Protein AF-A0A4R5P4W2-F1 (afdb_monomer_lite)

Sequence (106 aa):
MTQADDDVRRELMALQDALVELVSPDMEIADRKHLRDLWFRARSPIKDTTLDGDEEIERMRAWTLRAFTEDAVVVAEKYHRVLNTENPQVRRDPFKGLDRAFFLAG

Structure (mmCIF, N/CA/C/O backbone):
data_AF-A0A4R5P4W2-F1
#
_entry.id   AF-A0A4R5P4W2-F1
#
loop_
_atom_site.group_PDB
_atom_site.id
_atom_site.type_symbol
_atom_site.label_atom_id
_atom_site.label_alt_id
_atom_site.label_comp_id
_atom_site.label_asym_id
_atom_site.label_entity_id
_atom_site.label_seq_id
_atom_site.pdbx_PDB_ins_code
_atom_site.Cartn_x
_atom_site.Cartn_y
_atom_site.Cartn_z
_atom_site.occupancy
_atom_site.B_iso_or_equiv
_atom_site.auth_seq_id
_atom_site.auth_comp_id
_atom_site.auth_asym_id
_atom_site.auth_atom_id
_atom_site.pdbx_PDB_model_num
ATOM 1 N N . MET A 1 1 ? 8.117 -1.312 -24.211 1.00 54.88 1 MET A N 1
ATOM 2 C CA . MET A 1 1 ? 7.441 -2.017 -23.112 1.00 54.88 1 MET A CA 1
ATOM 3 C C . MET A 1 1 ? 7.813 -3.473 -23.224 1.00 54.88 1 MET A C 1
ATOM 5 O O . MET A 1 1 ? 7.504 -4.091 -24.241 1.00 54.88 1 MET A O 1
ATOM 9 N N . THR A 1 2 ? 8.597 -3.944 -22.264 1.00 66.31 2 THR A N 1
ATOM 10 C CA . THR A 1 2 ? 9.020 -5.342 -22.154 1.00 66.31 2 THR A CA 1
ATOM 11 C C . THR A 1 2 ? 7.965 -6.137 -21.374 1.00 66.31 2 THR A C 1
ATOM 13 O O . THR A 1 2 ? 7.124 -5.557 -20.691 1.00 66.31 2 THR A O 1
ATOM 16 N N . GLN A 1 3 ? 8.001 -7.470 -21.461 1.00 66.94 3 GLN A N 1
ATOM 17 C CA . GLN A 1 3 ? 7.149 -8.344 -20.640 1.00 66.94 3 GLN A CA 1
ATOM 18 C C . GLN A 1 3 ? 7.356 -8.086 -19.133 1.00 66.94 3 GLN A C 1
ATOM 20 O O . GLN A 1 3 ? 6.399 -8.114 -18.368 1.00 66.94 3 GLN A O 1
ATOM 25 N N . ALA A 1 4 ? 8.590 -7.765 -18.725 1.00 66.56 4 ALA A N 1
ATOM 26 C CA . ALA A 1 4 ? 8.937 -7.451 -17.341 1.00 66.56 4 ALA A CA 1
ATOM 27 C C . ALA A 1 4 ? 8.263 -6.161 -16.840 1.00 66.56 4 ALA A C 1
ATOM 29 O O . ALA A 1 4 ? 7.782 -6.121 -15.707 1.00 66.56 4 ALA A O 1
ATOM 30 N N . ASP A 1 5 ? 8.157 -5.131 -17.688 1.00 68.06 5 ASP A N 1
ATOM 31 C CA . ASP A 1 5 ? 7.433 -3.898 -17.347 1.00 68.06 5 ASP A CA 1
ATOM 32 C C . ASP A 1 5 ? 5.951 -4.171 -17.061 1.00 68.06 5 ASP A C 1
ATOM 34 O O . ASP A 1 5 ? 5.361 -3.583 -16.149 1.00 68.06 5 ASP A O 1
ATOM 38 N N . ASP A 1 6 ? 5.338 -5.052 -17.854 1.00 74.62 6 ASP A N 1
ATOM 39 C CA . ASP A 1 6 ? 3.927 -5.401 -17.717 1.00 74.62 6 ASP A CA 1
ATOM 40 C C . ASP A 1 6 ? 3.662 -6.266 -16.483 1.00 74.62 6 ASP A C 1
ATOM 42 O O . ASP A 1 6 ? 2.659 -6.046 -15.797 1.00 74.62 6 ASP A O 1
ATOM 46 N N . ASP A 1 7 ? 4.582 -7.167 -16.139 1.00 75.81 7 ASP A N 1
ATOM 47 C CA . ASP A 1 7 ? 4.501 -7.975 -14.921 1.00 75.81 7 ASP A CA 1
ATOM 48 C C . ASP A 1 7 ? 4.637 -7.094 -13.664 1.00 75.81 7 ASP A C 1
ATOM 50 O O . ASP A 1 7 ? 3.769 -7.129 -12.788 1.00 75.81 7 ASP A O 1
ATOM 54 N N . VAL A 1 8 ? 5.629 -6.193 -13.618 1.00 75.06 8 VAL A N 1
ATOM 55 C CA . VAL A 1 8 ? 5.801 -5.235 -12.505 1.00 75.06 8 VAL A CA 1
ATOM 56 C C . VAL A 1 8 ? 4.593 -4.306 -12.385 1.00 75.06 8 VAL A C 1
ATOM 58 O O . VAL A 1 8 ? 4.112 -4.032 -11.281 1.00 75.06 8 VAL A O 1
ATOM 61 N N . ARG A 1 9 ? 4.058 -3.821 -13.511 1.00 75.56 9 ARG A N 1
ATOM 62 C CA . ARG A 1 9 ? 2.854 -2.981 -13.516 1.00 75.56 9 ARG A CA 1
ATOM 63 C C . ARG A 1 9 ? 1.641 -3.745 -12.989 1.00 75.56 9 ARG A C 1
ATOM 65 O O . ARG A 1 9 ? 0.871 -3.174 -12.213 1.00 75.56 9 ARG A O 1
ATOM 72 N N . ARG A 1 10 ? 1.468 -5.009 -13.382 1.00 80.25 10 ARG A N 1
ATOM 73 C CA . ARG A 1 10 ? 0.379 -5.868 -12.904 1.00 80.25 10 ARG A CA 1
ATOM 74 C C . ARG A 1 10 ? 0.485 -6.111 -11.402 1.00 80.25 10 ARG A C 1
ATOM 76 O O . ARG A 1 10 ? -0.508 -5.931 -10.700 1.00 80.25 10 ARG A O 1
ATOM 83 N N . GLU A 1 11 ? 1.667 -6.461 -10.909 1.00 80.69 11 GLU A N 1
ATOM 84 C CA . GLU A 1 11 ? 1.913 -6.678 -9.481 1.00 80.69 11 GLU A CA 1
ATOM 85 C C . GLU A 1 11 ? 1.702 -5.392 -8.658 1.00 80.69 11 GLU A C 1
ATOM 87 O O . GLU A 1 11 ? 1.103 -5.431 -7.584 1.00 80.69 11 GLU A O 1
ATOM 92 N N . LEU A 1 12 ? 2.092 -4.223 -9.180 1.00 79.56 12 LEU A N 1
ATOM 93 C CA . LEU A 1 12 ? 1.831 -2.931 -8.532 1.00 79.56 12 LEU A CA 1
ATOM 94 C C . LEU A 1 12 ? 0.338 -2.612 -8.438 1.00 79.56 12 LEU A C 1
ATOM 96 O O . LEU A 1 12 ? -0.127 -2.132 -7.402 1.00 79.56 12 LEU A O 1
ATOM 100 N N . MET A 1 13 ? -0.420 -2.858 -9.511 1.00 79.88 13 MET A N 1
ATOM 101 C CA . MET A 1 13 ? -1.875 -2.700 -9.480 1.00 79.88 13 MET A CA 1
ATOM 102 C C . MET A 1 13 ? -2.516 -3.690 -8.502 1.00 79.88 13 MET A C 1
ATOM 104 O O . MET A 1 13 ? -3.476 -3.337 -7.824 1.00 79.88 13 MET A O 1
ATOM 108 N N . ALA A 1 14 ? -1.978 -4.907 -8.402 1.00 82.94 14 ALA A N 1
ATOM 109 C CA . ALA A 1 14 ? -2.478 -5.926 -7.488 1.00 82.94 14 ALA A CA 1
ATOM 110 C C . ALA A 1 14 ? -2.247 -5.535 -6.029 1.00 82.94 14 ALA A C 1
ATOM 112 O O . ALA A 1 14 ? -3.172 -5.608 -5.225 1.00 82.94 14 ALA A O 1
ATOM 113 N N . LEU A 1 15 ? -1.050 -5.040 -5.705 1.00 83.06 15 LEU A N 1
ATOM 114 C CA . LEU A 1 15 ? -0.751 -4.490 -4.387 1.00 83.06 15 LEU A CA 1
ATOM 115 C C . LEU A 1 15 ? -1.683 -3.323 -4.056 1.00 83.06 15 LEU A C 1
ATOM 117 O O . LEU A 1 15 ? -2.212 -3.258 -2.951 1.00 83.06 15 LEU A O 1
ATOM 121 N N . GLN A 1 16 ? -1.910 -2.414 -5.006 1.00 78.44 16 GLN A N 1
ATOM 122 C CA . GLN A 1 16 ? -2.869 -1.331 -4.828 1.00 78.44 16 GLN A CA 1
ATOM 123 C C . GLN A 1 16 ? -4.250 -1.897 -4.456 1.00 78.44 16 GLN A C 1
ATOM 125 O O . GLN A 1 16 ? -4.769 -1.611 -3.375 1.00 78.44 16 GLN A O 1
ATOM 130 N N . ASP A 1 17 ? -4.830 -2.758 -5.276 1.00 80.25 17 ASP A N 1
ATOM 131 C CA . ASP A 1 17 ? -6.152 -3.307 -4.977 1.00 80.25 17 ASP A CA 1
ATOM 132 C C . ASP A 1 17 ? -6.233 -4.027 -3.633 1.00 80.25 17 ASP A C 1
ATOM 134 O O . ASP A 1 17 ? -7.192 -3.825 -2.883 1.00 80.25 17 ASP A O 1
ATOM 138 N N . ALA A 1 18 ? -5.188 -4.763 -3.274 1.00 82.19 18 ALA A N 1
ATOM 139 C CA . ALA A 1 18 ? -5.103 -5.408 -1.980 1.00 82.19 18 ALA A CA 1
ATOM 140 C C . ALA A 1 18 ? -5.073 -4.396 -0.819 1.00 82.19 18 ALA A C 1
ATOM 142 O O . ALA A 1 18 ? -5.763 -4.579 0.184 1.00 82.19 18 ALA A O 1
ATOM 143 N N . LEU A 1 19 ? -4.335 -3.289 -0.964 1.00 84.06 19 LEU A N 1
ATOM 144 C CA . LEU A 1 19 ? -4.323 -2.193 0.010 1.00 84.06 19 LEU A CA 1
ATOM 145 C C . LEU A 1 19 ? -5.710 -1.540 0.134 1.00 84.06 19 LEU A C 1
ATOM 147 O O . LEU A 1 19 ? -6.125 -1.214 1.243 1.00 84.06 19 LEU A O 1
ATOM 151 N N . VAL A 1 20 ? -6.453 -1.378 -0.966 1.00 81.38 20 VAL A N 1
ATOM 152 C CA . VAL A 1 20 ? -7.840 -0.865 -0.942 1.00 81.38 20 VAL A CA 1
ATOM 153 C C . VAL A 1 20 ? -8.758 -1.785 -0.141 1.00 81.38 20 VAL A C 1
ATOM 155 O O . VAL A 1 20 ? -9.567 -1.292 0.641 1.00 81.38 20 VAL A O 1
ATOM 158 N N . GLU A 1 21 ? -8.645 -3.099 -0.331 1.00 82.50 21 GLU A N 1
ATOM 159 C CA . GLU A 1 21 ? -9.452 -4.096 0.389 1.00 82.50 21 GLU A CA 1
ATOM 160 C C . GLU A 1 21 ? -9.071 -4.195 1.871 1.00 82.50 21 GLU A C 1
ATOM 162 O O . GLU A 1 21 ? -9.919 -4.443 2.735 1.00 82.50 21 GLU A O 1
ATOM 167 N N . LEU A 1 22 ? -7.796 -3.966 2.177 1.00 83.81 22 LEU A N 1
ATOM 168 C CA . LEU A 1 22 ? -7.285 -4.003 3.537 1.00 83.81 22 LEU A CA 1
ATOM 169 C C . LEU A 1 22 ? -7.718 -2.777 4.350 1.00 83.81 2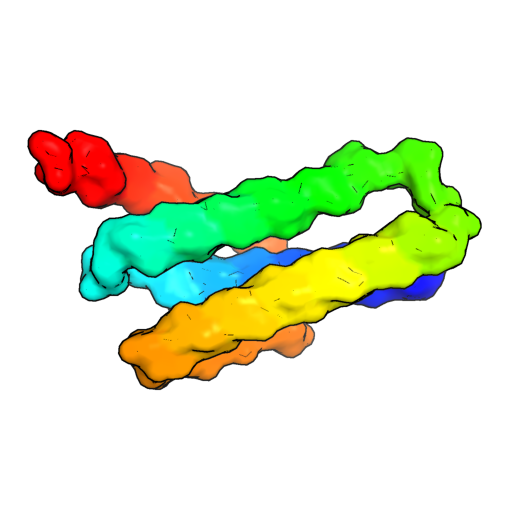2 LEU A C 1
ATOM 171 O O . LEU A 1 22 ? -8.109 -2.913 5.508 1.00 83.81 22 LEU A O 1
ATOM 175 N N . VAL A 1 23 ? -7.664 -1.588 3.754 1.00 85.56 23 VAL A N 1
ATOM 176 C CA . VAL A 1 23 ? -7.939 -0.320 4.433 1.00 85.56 23 VAL A CA 1
ATOM 177 C C . VAL A 1 23 ? -9.380 -0.258 4.952 1.00 85.56 23 VAL A C 1
ATOM 179 O O . VAL A 1 23 ? -10.346 -0.418 4.208 1.00 85.56 23 VAL A O 1
ATOM 182 N N . SER A 1 24 ? -9.544 0.039 6.245 1.00 82.38 24 SER A N 1
ATOM 183 C CA . SER A 1 24 ? -10.863 0.083 6.879 1.00 82.38 24 SER A CA 1
ATOM 184 C C . SER A 1 24 ? -10.956 1.087 8.045 1.00 82.38 24 SER A C 1
ATOM 186 O O . SER A 1 24 ? -9.942 1.383 8.687 1.00 82.38 24 SER A O 1
ATOM 188 N N . PRO A 1 25 ? -12.143 1.672 8.329 1.00 76.56 25 PRO A N 1
ATOM 189 C CA . PRO A 1 25 ? -12.314 2.680 9.386 1.00 76.56 25 PRO A CA 1
ATOM 190 C C . PRO A 1 25 ? -12.092 2.177 10.821 1.00 76.56 25 PRO A C 1
ATOM 192 O O . PRO A 1 25 ? -11.876 2.988 11.719 1.00 76.56 25 PRO A O 1
ATOM 195 N N . ASP A 1 26 ? -12.149 0.869 11.045 1.00 82.25 26 ASP A N 1
ATOM 196 C CA . ASP A 1 26 ? -11.956 0.202 12.338 1.00 82.25 26 ASP A CA 1
ATOM 197 C C . ASP A 1 26 ? -10.476 -0.057 12.681 1.00 82.25 26 ASP A C 1
ATOM 199 O O . ASP A 1 26 ? -10.157 -0.364 13.827 1.00 82.25 26 ASP A O 1
ATOM 203 N N . MET A 1 27 ? -9.566 0.119 11.720 1.00 86.56 27 MET A N 1
ATOM 204 C CA . MET A 1 27 ? -8.125 -0.044 11.929 1.00 86.56 27 MET A CA 1
ATOM 205 C C . MET A 1 27 ? -7.524 1.038 12.839 1.00 86.56 27 MET A C 1
ATOM 207 O O . MET A 1 27 ? -8.017 2.162 12.936 1.00 86.56 27 MET A O 1
ATOM 211 N N . GLU A 1 28 ? -6.383 0.750 13.453 1.00 88.69 28 GLU A N 1
ATOM 212 C CA . GLU A 1 28 ? -5.593 1.746 14.169 1.00 88.69 28 GLU A CA 1
ATOM 213 C C . GLU A 1 28 ? -5.119 2.865 13.227 1.00 88.69 28 GLU A C 1
ATOM 215 O O . GLU A 1 28 ? -4.764 2.644 12.066 1.00 88.69 28 GLU A O 1
ATOM 220 N N . ILE A 1 29 ? -5.062 4.099 13.744 1.00 85.00 29 ILE A N 1
ATOM 221 C CA . ILE A 1 29 ? -4.604 5.268 12.973 1.00 85.00 29 ILE A CA 1
ATOM 222 C C . ILE A 1 29 ? -3.186 5.048 12.427 1.00 85.00 29 ILE A C 1
ATOM 224 O O . ILE A 1 29 ? -2.911 5.456 11.299 1.00 85.00 29 ILE A O 1
ATOM 228 N N . ALA A 1 30 ? -2.302 4.420 13.209 1.00 87.81 30 ALA A N 1
ATOM 229 C CA . ALA A 1 30 ? -0.924 4.139 12.812 1.00 87.81 30 ALA A CA 1
ATOM 230 C C . ALA A 1 30 ? -0.861 3.203 11.595 1.00 87.81 30 ALA A C 1
ATOM 232 O O . ALA A 1 30 ? -0.215 3.545 10.606 1.00 87.81 30 ALA A O 1
ATOM 233 N N . ASP A 1 31 ? -1.611 2.100 11.612 1.00 89.00 31 ASP A N 1
ATOM 234 C CA . ASP A 1 31 ? -1.638 1.151 10.495 1.00 89.00 31 ASP A CA 1
ATOM 235 C C . ASP A 1 31 ? -2.257 1.775 9.248 1.00 89.00 31 ASP A C 1
ATOM 237 O O . ASP A 1 31 ? -1.728 1.630 8.149 1.00 89.00 31 ASP A O 1
ATOM 241 N N . ARG A 1 32 ? -3.331 2.561 9.396 1.00 86.94 32 ARG A N 1
ATOM 242 C CA . ARG A 1 32 ? -3.897 3.276 8.245 1.00 86.94 32 ARG A CA 1
ATOM 243 C C . ARG A 1 32 ? -2.922 4.295 7.649 1.00 86.94 32 ARG A C 1
ATOM 245 O O . ARG A 1 32 ? -2.918 4.472 6.433 1.00 86.94 32 ARG A O 1
ATOM 252 N N . LYS A 1 33 ? -2.118 4.980 8.475 1.00 87.19 33 LYS A N 1
ATOM 253 C CA . LYS A 1 33 ? -1.047 5.872 7.990 1.00 87.19 33 LYS A CA 1
ATOM 254 C C . LYS A 1 33 ? 0.021 5.068 7.249 1.00 87.19 33 LYS A C 1
ATOM 256 O O . LYS A 1 33 ? 0.409 5.461 6.157 1.00 87.19 33 LYS A O 1
ATOM 261 N N . HIS A 1 34 ? 0.420 3.921 7.789 1.00 89.19 34 HIS A N 1
ATOM 262 C CA . HIS A 1 34 ? 1.393 3.041 7.151 1.00 89.19 34 HIS A CA 1
ATOM 263 C C . HIS A 1 34 ? 0.908 2.520 5.785 1.00 89.19 34 HIS A C 1
ATOM 265 O O . HIS A 1 34 ? 1.624 2.648 4.794 1.00 89.19 34 HIS A O 1
ATOM 271 N N . LEU A 1 35 ? -0.343 2.053 5.682 1.00 87.62 35 LEU A N 1
ATOM 272 C CA . LEU A 1 35 ? -0.934 1.629 4.404 1.00 87.62 35 LEU A CA 1
ATOM 273 C C . LEU A 1 35 ? -1.043 2.779 3.395 1.00 87.62 35 LEU A C 1
ATOM 275 O O . LEU A 1 35 ? -0.846 2.576 2.197 1.00 87.62 35 LEU A O 1
ATOM 279 N N . ARG A 1 36 ? -1.331 3.999 3.868 1.00 85.19 36 ARG A N 1
ATOM 280 C CA . ARG A 1 36 ? -1.334 5.209 3.033 1.00 85.19 36 ARG A CA 1
ATOM 281 C C . ARG A 1 36 ? 0.053 5.474 2.457 1.00 85.19 36 ARG A C 1
ATOM 283 O O . ARG A 1 36 ? 0.172 5.744 1.262 1.00 85.19 36 ARG A O 1
ATOM 290 N N . ASP A 1 37 ? 1.089 5.376 3.281 1.00 88.00 37 ASP A N 1
ATOM 291 C CA . ASP A 1 37 ? 2.470 5.577 2.849 1.00 88.00 37 ASP A CA 1
ATOM 292 C C . ASP A 1 37 ? 2.897 4.519 1.825 1.00 88.00 37 ASP A C 1
ATOM 294 O O . ASP A 1 37 ? 3.470 4.878 0.794 1.00 88.00 37 ASP A O 1
ATOM 298 N N . LEU A 1 38 ? 2.556 3.244 2.050 1.00 86.69 38 LEU A N 1
ATOM 299 C CA . LEU A 1 38 ? 2.781 2.166 1.080 1.00 86.69 38 LEU A CA 1
ATOM 300 C C . LEU A 1 38 ? 2.082 2.455 -0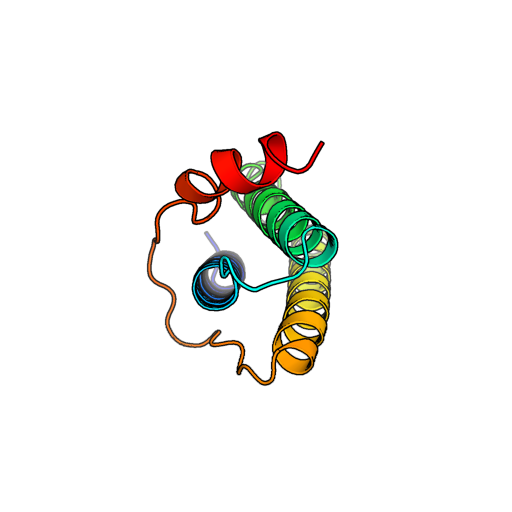.253 1.00 86.69 38 LEU A C 1
ATOM 302 O O . LEU A 1 38 ? 2.712 2.369 -1.304 1.00 86.69 38 LEU A O 1
ATOM 306 N N . TRP A 1 39 ? 0.818 2.888 -0.227 1.00 83.00 39 TRP A N 1
ATOM 307 C CA . TRP A 1 39 ? 0.065 3.243 -1.433 1.00 83.00 39 TRP A CA 1
ATOM 308 C C . TRP A 1 39 ? 0.708 4.397 -2.222 1.00 83.00 39 TRP A C 1
ATOM 310 O O . TRP A 1 39 ? 0.830 4.329 -3.449 1.00 83.00 39 TRP A O 1
ATOM 320 N N . PHE A 1 40 ? 1.164 5.458 -1.545 1.00 80.50 40 PHE A N 1
ATOM 321 C CA . PHE A 1 40 ? 1.863 6.563 -2.213 1.00 80.50 40 PHE A CA 1
ATOM 322 C C . PHE A 1 40 ? 3.226 6.146 -2.762 1.00 80.50 40 PHE A C 1
ATOM 324 O O . PHE A 1 40 ? 3.572 6.533 -3.881 1.00 80.50 40 PHE A O 1
ATOM 331 N N . ARG A 1 41 ? 3.981 5.335 -2.014 1.00 79.44 41 ARG A N 1
ATOM 332 C CA . ARG A 1 41 ? 5.278 4.813 -2.457 1.00 79.44 41 ARG A CA 1
ATOM 333 C C . ARG A 1 41 ? 5.125 3.880 -3.651 1.00 79.44 41 ARG A C 1
ATOM 335 O O . ARG A 1 41 ? 5.854 4.052 -4.618 1.00 79.44 41 ARG A O 1
ATOM 342 N N . ALA A 1 42 ? 4.123 3.001 -3.658 1.00 75.06 42 ALA A N 1
ATOM 343 C CA . ALA A 1 42 ? 3.806 2.129 -4.790 1.00 75.06 42 ALA A CA 1
ATOM 344 C C . ALA A 1 42 ? 3.378 2.908 -6.053 1.00 75.06 42 ALA A C 1
ATOM 346 O O . ALA A 1 42 ? 3.523 2.413 -7.168 1.00 75.06 42 ALA A O 1
ATOM 347 N N . ARG A 1 43 ? 2.893 4.153 -5.929 1.00 69.06 43 ARG A N 1
ATOM 348 C CA . ARG A 1 43 ? 2.597 5.016 -7.090 1.00 69.06 43 ARG A CA 1
ATOM 349 C C . ARG A 1 43 ? 3.830 5.659 -7.727 1.00 69.06 43 ARG A C 1
ATOM 351 O O . ARG A 1 43 ? 3.738 6.072 -8.882 1.00 69.06 43 ARG A O 1
ATOM 358 N N . SER A 1 44 ? 4.945 5.785 -7.007 1.00 65.06 44 SER A N 1
ATOM 359 C CA . SER A 1 44 ? 6.147 6.470 -7.509 1.00 65.06 44 SER A CA 1
ATOM 360 C C . SER A 1 44 ? 6.861 5.704 -8.637 1.00 65.06 44 SER A C 1
ATOM 362 O O . SER A 1 44 ? 7.138 6.331 -9.658 1.00 65.06 44 SER A O 1
ATOM 364 N N . PRO A 1 45 ? 7.080 4.372 -8.546 1.00 57.16 45 PRO A N 1
ATOM 365 C CA . PRO A 1 45 ? 7.691 3.580 -9.619 1.00 57.16 45 PRO A CA 1
ATOM 366 C C . PRO A 1 45 ? 6.927 3.627 -10.947 1.00 57.16 45 PRO A C 1
ATOM 368 O O . PRO A 1 45 ? 7.524 3.465 -12.000 1.00 57.16 45 PRO A O 1
ATOM 371 N N . ILE A 1 46 ? 5.613 3.877 -10.908 1.00 53.31 46 ILE A N 1
ATOM 372 C CA . ILE A 1 46 ? 4.745 3.921 -12.097 1.00 53.31 46 ILE A CA 1
ATOM 373 C C . ILE A 1 46 ? 4.971 5.195 -12.926 1.00 53.31 46 ILE A C 1
ATOM 375 O O . ILE A 1 46 ? 4.696 5.208 -14.124 1.00 53.31 46 ILE A O 1
ATOM 379 N N . LYS A 1 47 ? 5.418 6.291 -12.299 1.00 52.38 47 LYS A N 1
ATOM 380 C CA . LYS A 1 47 ? 5.520 7.599 -12.966 1.00 52.38 47 LYS A CA 1
ATOM 381 C C . LYS A 1 47 ? 6.868 7.857 -13.624 1.00 52.38 47 LYS A C 1
ATOM 383 O O . LYS A 1 47 ? 6.929 8.727 -14.487 1.00 52.38 47 LYS A O 1
ATOM 388 N N . ASP A 1 48 ? 7.912 7.142 -13.218 1.00 55.97 48 ASP A N 1
ATOM 389 C CA . ASP A 1 48 ? 9.263 7.360 -13.724 1.00 55.97 48 ASP A CA 1
ATOM 390 C C . ASP A 1 48 ? 9.668 6.235 -14.683 1.00 55.97 48 ASP A C 1
ATOM 392 O O . ASP A 1 48 ? 10.389 5.303 -14.328 1.00 55.97 48 ASP A O 1
ATOM 396 N N . THR A 1 49 ? 9.143 6.315 -15.908 1.00 56.44 49 THR A N 1
ATOM 397 C CA . THR A 1 49 ? 9.465 5.422 -17.037 1.00 56.44 49 THR A CA 1
ATOM 398 C C . THR A 1 49 ? 10.747 5.844 -17.764 1.00 56.44 49 THR A C 1
ATOM 400 O O . THR A 1 49 ? 11.035 5.378 -18.863 1.00 56.44 49 THR A O 1
ATOM 403 N N . THR A 1 50 ? 11.507 6.791 -17.204 1.00 57.00 50 THR A N 1
ATOM 404 C CA . THR A 1 50 ? 12.666 7.410 -17.871 1.00 57.00 50 THR A CA 1
ATOM 405 C C . THR A 1 50 ? 13.829 6.428 -18.057 1.00 57.00 50 THR A C 1
ATOM 407 O O . THR A 1 50 ? 14.711 6.674 -18.874 1.00 57.00 50 THR A O 1
ATOM 410 N N . LEU A 1 51 ? 13.825 5.313 -17.318 1.00 58.44 51 LEU A N 1
ATOM 411 C CA . LEU A 1 51 ? 14.906 4.325 -17.258 1.00 58.44 51 LEU A CA 1
ATOM 412 C C . LEU A 1 51 ? 14.421 2.889 -17.551 1.00 58.44 51 LEU A C 1
ATOM 414 O O . LEU A 1 51 ? 15.012 1.922 -17.077 1.00 58.44 51 LEU A O 1
ATOM 418 N N . ASP A 1 52 ? 13.319 2.741 -18.292 1.00 65.62 52 ASP A N 1
ATOM 419 C CA . ASP A 1 52 ? 12.803 1.423 -18.685 1.00 65.62 52 ASP A CA 1
ATOM 420 C C . ASP A 1 52 ? 13.813 0.702 -19.607 1.00 65.62 52 ASP A C 1
ATOM 422 O O . ASP A 1 52 ? 14.300 1.286 -20.580 1.00 65.62 52 ASP A O 1
ATOM 426 N N . GLY A 1 53 ? 14.131 -0.563 -19.302 1.00 62.34 53 GLY A N 1
ATOM 427 C CA . GLY A 1 53 ? 15.131 -1.375 -20.014 1.00 62.34 53 GLY A CA 1
ATOM 428 C C . GLY A 1 53 ? 16.501 -1.509 -19.331 1.00 62.34 53 GLY A C 1
ATOM 429 O O . GLY A 1 53 ? 17.381 -2.167 -19.884 1.00 62.34 53 GLY A O 1
ATOM 430 N N . ASP A 1 54 ? 16.696 -0.914 -18.149 1.00 75.56 54 ASP A N 1
ATOM 431 C CA . ASP A 1 54 ? 17.861 -1.163 -17.290 1.00 75.56 54 ASP A CA 1
ATOM 432 C C . ASP A 1 54 ? 17.570 -2.315 -16.303 1.00 75.56 54 ASP A C 1
ATOM 434 O O . ASP A 1 54 ? 16.734 -2.197 -15.402 1.00 75.56 54 ASP A O 1
ATOM 438 N N . GLU A 1 55 ? 18.286 -3.435 -16.453 1.00 75.56 55 GLU A N 1
ATOM 439 C CA . GLU A 1 55 ? 18.115 -4.647 -15.635 1.00 75.56 55 GLU A CA 1
ATOM 440 C C . GLU A 1 55 ? 18.364 -4.434 -14.128 1.00 75.56 55 GLU A C 1
ATOM 442 O O . GLU A 1 55 ? 17.869 -5.199 -13.291 1.00 75.56 55 GLU A O 1
ATOM 447 N N . GLU A 1 56 ? 19.180 -3.453 -13.736 1.00 77.38 56 GLU A N 1
ATOM 448 C CA . GLU A 1 56 ? 19.408 -3.125 -12.325 1.00 77.38 56 GLU A CA 1
ATOM 449 C C . GLU A 1 56 ? 18.186 -2.418 -11.732 1.00 77.38 56 GLU A C 1
ATOM 451 O O . GLU A 1 56 ? 17.733 -2.749 -10.631 1.00 77.38 56 GLU A O 1
ATOM 456 N N . ILE A 1 57 ? 17.594 -1.508 -12.502 1.00 73.50 57 ILE A N 1
ATOM 457 C CA . ILE A 1 57 ? 16.401 -0.759 -12.105 1.00 73.50 57 ILE A CA 1
ATOM 458 C C . ILE A 1 57 ? 15.181 -1.674 -12.057 1.00 73.50 57 ILE A C 1
ATOM 460 O O . ILE A 1 57 ? 14.402 -1.599 -11.104 1.00 73.50 57 ILE A O 1
ATOM 464 N N . GLU A 1 58 ? 15.035 -2.585 -13.017 1.00 73.06 58 GLU A N 1
ATOM 465 C CA . GLU A 1 58 ? 13.978 -3.601 -13.003 1.00 73.06 58 GLU A CA 1
ATOM 466 C C . GLU A 1 58 ? 14.084 -4.513 -11.769 1.00 73.06 58 GLU A C 1
ATOM 468 O O . GLU A 1 58 ? 13.091 -4.720 -11.063 1.00 73.06 58 GLU A O 1
ATOM 473 N N . ARG A 1 59 ? 15.294 -4.975 -11.418 1.00 77.31 59 ARG A N 1
ATOM 474 C CA . ARG A 1 59 ? 15.521 -5.754 -10.185 1.00 77.31 59 ARG A CA 1
ATOM 475 C C . ARG A 1 59 ? 15.197 -4.961 -8.923 1.00 77.31 59 ARG A C 1
ATOM 477 O O . ARG A 1 59 ? 14.568 -5.496 -8.009 1.00 77.31 59 ARG A O 1
ATOM 484 N N . MET A 1 60 ? 15.596 -3.694 -8.866 1.00 78.94 60 MET A N 1
ATOM 485 C CA . MET A 1 60 ? 15.308 -2.829 -7.723 1.00 78.94 60 MET A CA 1
ATOM 486 C C . MET A 1 60 ? 13.802 -2.565 -7.573 1.00 78.94 60 MET A C 1
ATOM 488 O O . MET A 1 60 ? 13.287 -2.582 -6.451 1.00 78.94 60 MET A O 1
ATOM 492 N N . ARG A 1 61 ? 13.076 -2.379 -8.685 1.00 76.19 61 ARG A N 1
ATOM 493 C CA . ARG A 1 61 ? 11.609 -2.246 -8.702 1.00 76.19 61 ARG A CA 1
ATOM 494 C C . ARG A 1 61 ? 10.937 -3.515 -8.171 1.00 76.19 61 ARG A C 1
ATOM 496 O O . ARG A 1 61 ? 10.112 -3.408 -7.266 1.00 76.19 61 ARG A O 1
ATOM 503 N N . ALA A 1 62 ? 11.335 -4.692 -8.656 1.00 79.00 62 ALA A N 1
ATOM 504 C CA . ALA A 1 62 ? 10.798 -5.973 -8.192 1.00 79.00 62 ALA A CA 1
ATOM 505 C C . ALA A 1 62 ? 11.063 -6.213 -6.694 1.00 79.00 62 ALA A C 1
ATOM 507 O O . ALA A 1 62 ? 10.165 -6.610 -5.952 1.00 79.00 62 ALA A O 1
ATOM 508 N N . TRP A 1 63 ? 12.274 -5.909 -6.213 1.00 82.62 63 TRP A N 1
ATOM 509 C CA . TRP A 1 63 ? 12.607 -6.039 -4.791 1.00 82.62 63 TRP A CA 1
ATOM 510 C C . TRP A 1 63 ? 11.789 -5.085 -3.914 1.00 82.62 63 TRP A C 1
ATOM 512 O O . TRP A 1 63 ? 11.251 -5.488 -2.884 1.00 82.62 63 TRP A O 1
ATOM 522 N N . THR A 1 64 ? 11.637 -3.836 -4.355 1.00 82.12 64 THR A N 1
ATOM 523 C CA . THR A 1 64 ? 10.824 -2.827 -3.662 1.00 82.12 64 THR A CA 1
ATOM 524 C C . THR A 1 64 ? 9.356 -3.252 -3.584 1.00 82.12 64 THR A C 1
ATOM 526 O O . THR A 1 64 ? 8.723 -3.125 -2.538 1.00 82.12 64 THR A O 1
ATOM 529 N N . LEU A 1 65 ? 8.818 -3.794 -4.677 1.00 81.31 65 LEU A N 1
ATOM 530 C CA . LEU A 1 65 ? 7.444 -4.278 -4.744 1.00 81.31 65 LEU A CA 1
ATOM 531 C C . LEU A 1 65 ? 7.202 -5.466 -3.814 1.00 81.31 65 LEU A C 1
ATOM 533 O O . LEU A 1 65 ? 6.199 -5.505 -3.096 1.00 81.31 65 LEU A O 1
ATOM 537 N N . ARG A 1 66 ? 8.155 -6.398 -3.768 1.00 84.06 66 ARG A N 1
ATOM 538 C CA . ARG A 1 66 ? 8.129 -7.506 -2.819 1.00 84.06 66 ARG A CA 1
ATOM 539 C C . ARG A 1 66 ? 8.137 -7.008 -1.374 1.00 84.06 66 ARG A C 1
ATOM 541 O O . ARG A 1 66 ? 7.290 -7.442 -0.602 1.00 84.06 66 ARG A O 1
ATOM 548 N N . ALA A 1 67 ? 9.017 -6.066 -1.034 1.00 86.88 67 ALA A N 1
ATOM 549 C CA . ALA A 1 67 ? 9.079 -5.492 0.310 1.00 86.88 67 ALA A CA 1
ATOM 550 C C . ALA A 1 67 ? 7.752 -4.821 0.711 1.00 86.88 67 ALA A C 1
ATOM 552 O O . ALA A 1 67 ? 7.241 -5.064 1.799 1.00 86.88 67 ALA A O 1
ATOM 553 N N . PHE A 1 68 ? 7.134 -4.043 -0.186 1.00 87.62 68 PHE A N 1
ATOM 554 C CA . PHE A 1 68 ? 5.825 -3.439 0.090 1.00 87.62 68 PHE A CA 1
ATOM 555 C C . PHE A 1 68 ? 4.707 -4.473 0.245 1.00 87.62 68 PHE A C 1
ATOM 557 O O . PHE A 1 68 ? 3.781 -4.261 1.027 1.00 87.62 68 PHE A O 1
ATOM 564 N N . THR A 1 69 ? 4.779 -5.578 -0.499 1.00 86.31 69 THR A N 1
ATOM 565 C CA . THR A 1 69 ? 3.817 -6.679 -0.381 1.00 86.31 69 THR A CA 1
ATOM 566 C C . THR A 1 69 ? 3.969 -7.386 0.962 1.00 86.31 69 THR A C 1
ATOM 568 O O . THR A 1 69 ? 2.969 -7.615 1.635 1.00 86.31 69 THR A O 1
ATOM 571 N N . GLU A 1 70 ? 5.200 -7.674 1.386 1.00 89.69 70 GLU A N 1
ATOM 572 C CA . GLU A 1 70 ? 5.494 -8.265 2.697 1.00 89.69 70 GLU A CA 1
ATOM 573 C C . GLU A 1 70 ? 5.009 -7.351 3.842 1.00 89.69 70 GLU A C 1
ATOM 575 O O . GLU A 1 70 ? 4.310 -7.825 4.738 1.00 89.69 70 GLU A O 1
ATOM 580 N N . ASP A 1 71 ? 5.248 -6.035 3.762 1.00 89.75 71 ASP A N 1
ATOM 581 C CA . ASP A 1 71 ? 4.725 -5.058 4.734 1.00 89.75 71 ASP A CA 1
ATOM 582 C C . ASP A 1 71 ? 3.183 -5.066 4.790 1.00 89.75 71 ASP A C 1
ATOM 584 O O . ASP A 1 71 ? 2.580 -5.080 5.868 1.00 89.75 71 ASP A O 1
ATOM 588 N N . ALA A 1 72 ? 2.517 -5.095 3.631 1.00 88.25 72 ALA A N 1
ATOM 589 C CA . ALA A 1 72 ? 1.058 -5.145 3.560 1.00 88.25 72 ALA A CA 1
ATOM 590 C C . ALA A 1 72 ? 0.484 -6.457 4.128 1.00 88.25 72 ALA A C 1
ATOM 592 O O . ALA A 1 72 ? -0.576 -6.432 4.759 1.00 88.25 72 ALA A O 1
ATOM 593 N N . VAL A 1 73 ? 1.182 -7.586 3.947 1.00 90.62 73 VAL A N 1
ATOM 594 C CA . VAL A 1 73 ? 0.809 -8.885 4.532 1.00 90.62 73 VAL A CA 1
ATOM 595 C C . VAL A 1 73 ? 0.852 -8.825 6.057 1.00 90.62 73 VAL A C 1
ATOM 597 O O . VAL A 1 73 ? -0.117 -9.238 6.688 1.00 90.62 73 VAL A O 1
ATOM 600 N N . VAL A 1 74 ? 1.895 -8.240 6.654 1.00 92.00 74 VAL A N 1
ATOM 601 C CA . VAL A 1 74 ? 2.000 -8.099 8.120 1.00 92.00 74 VAL A CA 1
ATOM 602 C C . VAL A 1 74 ? 0.805 -7.329 8.691 1.00 92.00 74 VAL A C 1
ATOM 604 O O . VAL A 1 74 ? 0.232 -7.711 9.716 1.00 92.00 74 VAL A O 1
ATOM 607 N N . VAL A 1 75 ? 0.376 -6.260 8.013 1.00 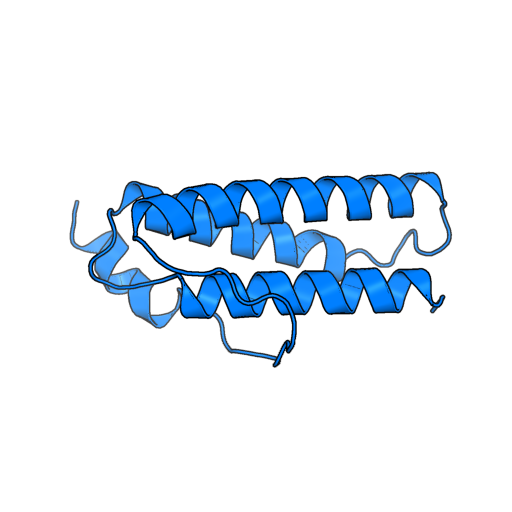90.88 75 VAL A N 1
ATOM 608 C CA . VAL A 1 75 ? -0.829 -5.527 8.420 1.00 90.88 75 VAL A CA 1
ATOM 609 C C . VAL A 1 75 ? -2.082 -6.381 8.211 1.00 90.88 75 VAL A C 1
ATOM 611 O O . VAL A 1 75 ? -2.924 -6.431 9.101 1.00 90.88 75 VAL A O 1
ATOM 614 N N . ALA A 1 76 ? -2.225 -7.077 7.083 1.00 89.56 76 ALA A N 1
ATOM 615 C CA . ALA A 1 76 ? -3.374 -7.951 6.836 1.00 89.56 76 ALA A CA 1
ATOM 616 C C . ALA A 1 76 ? -3.527 -9.033 7.918 1.00 89.56 76 ALA A C 1
ATOM 618 O O . ALA A 1 76 ? -4.627 -9.220 8.448 1.00 89.56 76 ALA A O 1
ATOM 619 N N . GLU A 1 77 ? -2.423 -9.664 8.317 1.00 91.69 77 GLU A N 1
ATOM 620 C CA . GLU A 1 77 ? -2.379 -10.664 9.384 1.00 91.69 77 GLU A CA 1
ATOM 621 C C . GLU A 1 77 ? -2.826 -10.094 10.733 1.00 91.69 77 GLU A C 1
ATOM 623 O O . GLU A 1 77 ? -3.642 -10.722 11.413 1.00 91.69 77 GLU A O 1
ATOM 628 N N . LYS A 1 78 ? -2.380 -8.877 11.089 1.00 93.00 78 LYS A N 1
ATOM 629 C CA . LYS A 1 78 ? -2.806 -8.179 12.319 1.00 93.00 78 LYS A CA 1
ATOM 630 C C . LYS A 1 78 ? -4.330 -8.040 12.415 1.00 93.00 78 LYS A C 1
ATOM 632 O O . LYS A 1 78 ? -4.874 -8.096 13.515 1.00 93.00 78 LYS A O 1
ATOM 637 N N . TYR A 1 79 ? -5.016 -7.882 11.283 1.00 89.50 79 TYR A N 1
ATOM 638 C CA . TYR A 1 79 ? -6.476 -7.743 11.215 1.00 89.50 79 TYR A CA 1
ATOM 639 C C . TYR A 1 79 ? -7.202 -9.026 10.781 1.00 89.50 79 TYR A C 1
ATOM 641 O O . TYR A 1 79 ? -8.397 -8.969 10.491 1.00 89.50 79 TYR A O 1
ATOM 649 N N . HIS A 1 80 ? -6.514 -10.174 10.741 1.00 90.00 80 HIS A N 1
ATOM 650 C CA . HIS A 1 80 ? -7.057 -11.465 10.294 1.00 90.00 80 HIS A CA 1
ATOM 651 C C . HIS A 1 80 ? -7.682 -11.423 8.886 1.00 90.00 80 HIS A C 1
ATOM 653 O O . HIS A 1 80 ? -8.709 -12.056 8.624 1.00 90.00 80 HIS A O 1
ATOM 659 N N . ARG A 1 81 ? -7.073 -10.660 7.974 1.00 85.75 81 ARG A N 1
ATOM 660 C CA . ARG A 1 81 ? -7.498 -10.527 6.574 1.00 85.75 81 ARG A CA 1
ATOM 661 C C . ARG A 1 81 ? -6.490 -11.194 5.642 1.00 85.75 81 ARG A C 1
ATOM 663 O O . ARG A 1 81 ? -5.317 -11.331 5.972 1.00 85.75 81 ARG A O 1
ATOM 670 N N . VAL A 1 82 ? -6.960 -11.591 4.463 1.00 85.19 82 VAL A N 1
ATOM 671 C CA . VAL A 1 82 ? -6.113 -12.131 3.392 1.00 85.19 82 VAL A CA 1
ATOM 672 C C . VAL A 1 82 ? -5.855 -11.028 2.374 1.00 85.19 82 VAL A C 1
ATOM 674 O O . VAL A 1 82 ? -6.793 -10.371 1.925 1.00 85.19 82 VAL A O 1
ATOM 677 N N . LEU A 1 83 ? -4.586 -10.827 2.021 1.00 82.19 83 LEU A N 1
ATOM 678 C CA . LEU A 1 83 ? -4.178 -9.873 0.996 1.00 82.19 83 LEU A CA 1
ATOM 679 C C . LEU A 1 83 ?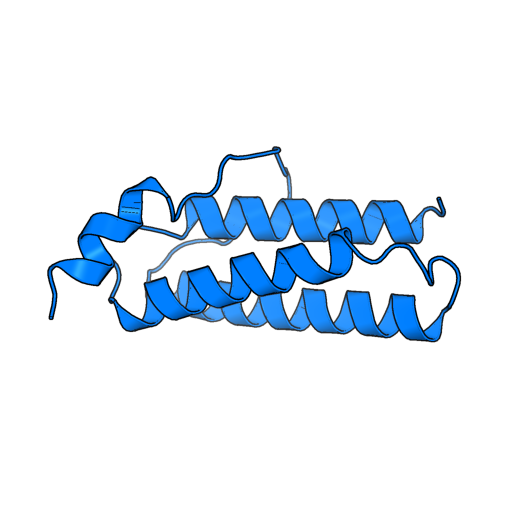 -4.420 -10.488 -0.394 1.00 82.19 83 LEU A C 1
ATOM 681 O O . LEU A 1 83 ? -3.793 -11.484 -0.746 1.00 82.19 83 LEU A O 1
ATOM 685 N N . ASN A 1 84 ? -5.337 -9.921 -1.177 1.00 80.06 84 ASN A N 1
ATOM 686 C CA . ASN A 1 84 ? -5.668 -10.418 -2.513 1.00 80.06 84 ASN A CA 1
ATOM 687 C C . ASN A 1 84 ? -4.827 -9.719 -3.592 1.00 80.06 84 ASN A C 1
ATOM 689 O O . ASN A 1 84 ? -5.075 -8.560 -3.913 1.00 80.06 84 ASN A O 1
ATOM 693 N N . THR A 1 85 ? -3.864 -10.433 -4.176 1.00 75.62 85 THR A N 1
ATOM 694 C CA . THR A 1 85 ? -2.935 -9.897 -5.187 1.00 75.62 85 THR A CA 1
ATOM 695 C C . THR A 1 85 ? -3.123 -10.505 -6.586 1.00 75.62 85 THR A C 1
ATOM 697 O O . THR A 1 85 ? -2.291 -10.313 -7.470 1.00 75.62 85 THR A O 1
ATOM 700 N N . GLU A 1 86 ? -4.210 -11.239 -6.832 1.00 73.38 86 GLU A N 1
ATOM 701 C CA . GLU A 1 86 ? -4.345 -12.031 -8.066 1.00 73.38 86 GLU A CA 1
ATOM 702 C C . GLU A 1 86 ? -5.053 -11.284 -9.210 1.00 73.38 86 GLU A C 1
ATOM 704 O O . GLU A 1 86 ? -4.709 -11.465 -10.384 1.00 73.38 86 GLU A O 1
ATOM 709 N N . ASN A 1 87 ? -6.032 -10.429 -8.883 1.00 70.62 87 ASN A N 1
ATOM 710 C CA . ASN A 1 87 ? -6.936 -9.804 -9.857 1.00 70.62 87 ASN A CA 1
ATOM 711 C C . ASN A 1 87 ? -7.043 -8.281 -9.674 1.00 70.62 87 ASN A C 1
ATOM 713 O O . ASN A 1 87 ? -8.054 -7.793 -9.163 1.00 70.62 87 ASN A O 1
ATOM 717 N N . PRO A 1 88 ? -6.027 -7.521 -10.117 1.00 66.62 88 PRO A N 1
ATOM 718 C CA . PRO A 1 88 ? -6.058 -6.072 -10.039 1.00 66.62 88 PRO A CA 1
ATOM 719 C C . PRO A 1 88 ? -7.136 -5.453 -10.928 1.00 66.62 88 PRO A C 1
ATOM 721 O O . PRO A 1 88 ? -7.235 -5.732 -12.124 1.00 66.62 88 PRO A O 1
ATOM 724 N N . GLN A 1 89 ? -7.887 -4.527 -10.358 1.00 64.38 89 GLN A N 1
ATOM 725 C CA . GLN A 1 89 ? -8.695 -3.537 -11.046 1.00 64.38 89 GLN A CA 1
ATOM 726 C C . GLN A 1 89 ? -8.085 -2.153 -10.812 1.00 64.38 89 GLN A C 1
ATOM 728 O O . GLN A 1 89 ? -7.401 -1.894 -9.833 1.00 64.38 89 GLN A O 1
ATOM 733 N N . VAL A 1 90 ? -8.325 -1.205 -11.714 1.00 60.81 90 VAL A N 1
ATOM 734 C CA . VAL A 1 90 ? -7.925 0.182 -11.446 1.00 60.81 90 VAL A CA 1
ATOM 735 C C . VAL A 1 90 ? -8.935 0.783 -10.466 1.00 60.81 90 VAL A C 1
ATOM 737 O O . VAL A 1 90 ? -9.978 1.298 -10.880 1.00 60.81 90 VAL A O 1
ATOM 740 N N . ARG A 1 91 ? -8.658 0.702 -9.160 1.00 67.12 91 ARG A N 1
ATOM 741 C CA . ARG A 1 91 ? -9.521 1.274 -8.115 1.00 67.12 91 ARG A CA 1
ATOM 742 C C . ARG A 1 91 ? -9.101 2.694 -7.730 1.00 67.12 91 ARG A C 1
ATOM 744 O O . ARG A 1 91 ? -7.949 3.111 -7.848 1.00 67.12 91 ARG A O 1
ATOM 751 N N . ARG A 1 92 ? -10.090 3.495 -7.318 1.00 69.62 92 ARG A N 1
ATOM 752 C CA . ARG A 1 92 ? -9.865 4.869 -6.839 1.00 69.62 92 ARG A CA 1
ATOM 753 C C . ARG A 1 92 ? -9.121 4.837 -5.503 1.00 69.62 92 ARG A C 1
ATOM 755 O O . ARG A 1 92 ? -9.276 3.897 -4.739 1.00 69.62 92 ARG A O 1
ATOM 762 N N . ASP A 1 93 ? -8.376 5.905 -5.224 1.00 74.19 93 ASP A N 1
ATOM 763 C CA . ASP A 1 93 ? -7.646 6.096 -3.966 1.00 74.19 93 ASP A CA 1
ATOM 764 C C . ASP A 1 93 ? -8.564 5.872 -2.738 1.00 74.19 93 ASP A C 1
ATOM 766 O O . ASP A 1 93 ? -9.501 6.662 -2.545 1.00 74.19 93 ASP A O 1
ATOM 770 N N . PRO A 1 94 ? -8.317 4.829 -1.916 1.00 71.88 94 PRO A N 1
ATOM 771 C CA . PRO A 1 94 ? -9.182 4.473 -0.791 1.00 71.88 94 PRO A CA 1
ATOM 772 C C . PRO A 1 94 ? -9.060 5.471 0.371 1.00 71.88 94 PRO A C 1
ATOM 774 O O . PRO A 1 94 ? -9.960 5.576 1.206 1.00 71.88 94 PRO A O 1
ATOM 777 N N .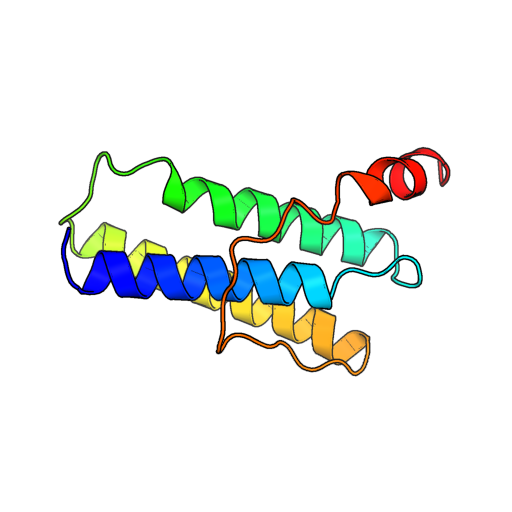 PHE A 1 95 ? -7.985 6.263 0.414 1.00 76.25 95 PHE A N 1
ATOM 778 C CA . PHE A 1 95 ? -7.711 7.199 1.502 1.00 76.25 95 PHE A CA 1
ATOM 779 C C . PHE A 1 95 ? -8.434 8.537 1.337 1.00 76.25 95 PHE A C 1
ATOM 781 O O . PHE A 1 95 ? -8.678 9.217 2.332 1.00 76.25 95 PHE A O 1
ATOM 788 N N . LYS A 1 96 ? -8.874 8.888 0.120 1.00 74.56 96 LYS A N 1
ATOM 789 C CA . LYS A 1 96 ? -9.578 10.154 -0.159 1.00 74.56 96 LYS A CA 1
ATOM 790 C C . LYS A 1 96 ? -10.858 10.335 0.675 1.00 74.56 96 LYS A C 1
ATOM 792 O O . LYS A 1 96 ? -11.238 11.460 0.990 1.00 74.56 96 LYS A O 1
ATOM 797 N N . GLY A 1 97 ? -11.538 9.239 1.024 1.00 65.44 97 GLY A N 1
ATOM 798 C CA . GLY A 1 97 ? -12.706 9.253 1.918 1.00 65.44 97 GLY A CA 1
ATOM 799 C C . GLY A 1 97 ? -12.352 9.177 3.407 1.00 65.44 97 GLY A C 1
ATOM 800 O O . GLY A 1 97 ? -13.144 9.593 4.251 1.00 65.44 97 GLY A O 1
ATOM 801 N N . LEU A 1 98 ? -11.156 8.679 3.728 1.00 66.19 98 LEU A N 1
ATOM 802 C CA . LEU A 1 98 ? -10.671 8.462 5.092 1.00 66.19 98 LEU A CA 1
ATOM 803 C C . LEU A 1 98 ? -9.887 9.646 5.647 1.00 66.19 98 LEU A C 1
ATOM 805 O O . LEU A 1 98 ? -9.668 9.699 6.854 1.00 66.19 98 LEU A O 1
ATOM 809 N N . ASP A 1 99 ? -9.519 10.619 4.811 1.00 62.34 99 ASP A N 1
ATOM 810 C CA . ASP A 1 99 ? -8.836 11.841 5.240 1.00 62.34 99 ASP A CA 1
ATOM 811 C C . ASP A 1 99 ? -9.559 12.512 6.425 1.00 62.34 99 ASP A C 1
ATOM 813 O O . ASP A 1 99 ? -8.910 12.886 7.399 1.00 62.34 99 ASP A O 1
ATOM 817 N N . ARG A 1 100 ? -10.902 12.534 6.454 1.00 57.31 100 ARG A N 1
ATOM 818 C CA . ARG A 1 100 ? -11.660 13.054 7.613 1.00 57.31 100 ARG A CA 1
ATOM 819 C C . ARG A 1 100 ? -11.378 12.312 8.929 1.00 57.31 100 ARG A C 1
ATOM 821 O O . ARG A 1 100 ? -11.362 12.949 9.975 1.00 57.31 100 ARG A O 1
ATOM 828 N N . ALA A 1 101 ? -11.133 11.002 8.892 1.00 55.19 101 ALA A N 1
ATOM 829 C CA . ALA A 1 101 ? -10.846 10.194 10.079 1.00 55.19 101 ALA A CA 1
ATOM 830 C C . ALA A 1 101 ? -9.412 10.390 10.609 1.00 55.19 101 ALA A C 1
ATOM 832 O O . ALA A 1 101 ? -9.160 10.148 11.786 1.00 55.19 101 ALA A O 1
ATOM 833 N N . PHE A 1 102 ? -8.475 10.850 9.773 1.00 54.78 102 PHE A N 1
ATOM 834 C CA . PHE A 1 102 ? -7.108 11.163 10.204 1.00 54.78 102 PHE A CA 1
ATOM 835 C C . PHE A 1 102 ? -6.972 12.553 10.839 1.00 54.78 102 PHE A C 1
ATOM 837 O O . PHE A 1 102 ? -6.102 12.732 11.687 1.00 54.78 102 PHE A O 1
ATOM 844 N N . PHE A 1 103 ? -7.813 13.520 10.445 1.00 51.97 103 PHE A N 1
ATOM 845 C CA . PHE A 1 103 ? -7.760 14.903 10.945 1.00 51.97 103 PHE A CA 1
ATOM 846 C C . PHE A 1 103 ? -8.620 15.165 12.195 1.00 51.97 103 PHE A C 1
ATOM 848 O O . PHE A 1 103 ? -8.418 16.182 12.845 1.00 51.97 103 PHE A O 1
ATOM 855 N N . LEU A 1 104 ? -9.560 14.278 12.547 1.00 48.06 104 LEU A N 1
ATOM 856 C CA . LEU A 1 104 ? -10.462 14.445 13.704 1.00 48.06 104 LEU A CA 1
ATOM 857 C C . LEU A 1 104 ? -10.014 13.707 14.979 1.00 48.06 104 LEU A C 1
ATOM 859 O O . LEU A 1 104 ? -10.703 13.769 15.990 1.00 48.06 104 LEU A O 1
ATOM 863 N N . ALA A 1 105 ? -8.884 13.001 14.934 1.00 46.09 105 ALA A N 1
ATOM 864 C CA . ALA A 1 105 ? -8.311 12.290 16.080 1.00 46.09 105 ALA A CA 1
ATOM 865 C C . ALA A 1 105 ? -7.108 13.028 16.708 1.00 46.09 105 ALA A C 1
ATOM 867 O O . ALA A 1 105 ? -6.273 12.394 17.353 1.00 46.09 105 ALA A O 1
ATOM 868 N N . GLY A 1 106 ? -6.994 14.338 16.461 1.00 40.34 106 GLY A N 1
ATOM 869 C CA . GLY A 1 106 ? -5.984 15.230 17.037 1.00 40.34 106 GLY A CA 1
ATOM 870 C C . GLY A 1 106 ? -6.595 16.189 18.041 1.00 40.34 106 GLY A C 1
ATOM 871 O O . GLY A 1 106 ? -7.709 16.680 17.755 1.00 40.34 106 GLY A O 1
#

Foldseek 3Di:
DDPLVVVLVLQLLLLLVLLLVLDDLPDDLVVNVVSVVLNVVSVPVVPCCVDPPDPVVSVVSVVSSVVSSVVSVVSCVVVVHDRGRDDGDPDDDNCVVVVVVNVVVD

Radius of gyration: 14.57 Å; chains: 1; bounding box: 32×27×40 Å

Secondary structure (DSSP, 8-state):
--HHHHHHHHHHHHHHHHHHHH--TTS-HHHHHHHHHHHHHHHHHHH--TTTT-HHHHHHHHHHHHHHHHHHHHHHHHTT-----SS------GGGGTHHHHHS--

Organism: NCBI:txid948102

pLDDT: mean 75.72, std 1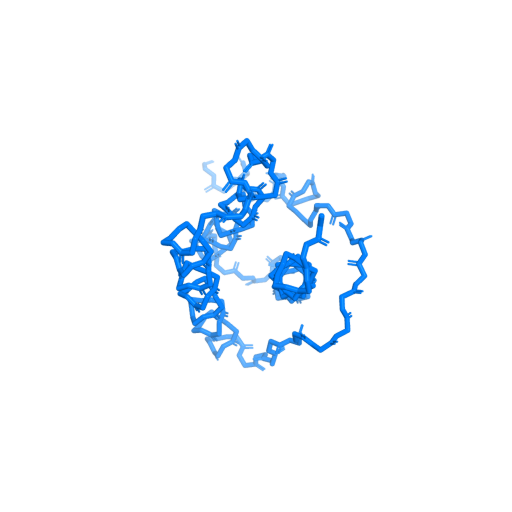2.0, range [40.34, 93.0]